Protein AF-A0A179VBQ2-F1 (afdb_monomer_lite)

pLDDT: mean 89.11, std 10.33, range [46.31, 98.06]

Radius of gyration: 17.51 Å; chains: 1; bounding box: 39×36×44 Å

Sequence (119 aa):
MRASVWWRHIPAVLVLGLLPAIWCDPDTVADVLLLVAALAGWTFTVTYLARSAWWVRAVGRGLVAACLALSLVLSQNAVSAWWGEDYPWRAHIRGLLYAGLAYALIRLTFALRRIQDRK

Secondary structure (DSSP, 8-state):
----GGGGTHHHHHHHHHSGGGTS-HHHHHHHHHHHHHHHHHHHHHHHHHHS-TTTSHHHHHHHHHHHHHHHHHHHHHHHHHH-S-STTHHHHHHHHHHHHHHHHHHHHHHHHHHHTT-

Organism: NCBI:txid83262

Foldseek 3Di:
DPDDCVVVCVVVVCCLQPVVVVPDPNLVSVLVVLVVVLVVLVVVLVCLVPPPPLVVAQLSVLVSQLSVLVSQLSVLVSCCSVVNDPDPCSVVSNVVSVVSNVVSVVSNVVSVVVVVVVD

InterPro domains:
  IPR056964 Putative phage holin 2 [PF23778] (31-118)

Structure (mmCIF, N/CA/C/O backbone):
data_AF-A0A179VBQ2-F1
#
_entry.id   AF-A0A179VBQ2-F1
#
loop_
_atom_site.group_PDB
_atom_site.id
_atom_site.type_symbol
_atom_site.label_atom_id
_atom_site.label_alt_id
_atom_site.label_comp_id
_atom_site.label_asym_id
_atom_site.label_entity_id
_atom_site.label_seq_id
_atom_site.pdbx_PDB_ins_code
_atom_site.Cartn_x
_atom_site.Cartn_y
_atom_site.Cartn_z
_atom_site.occupancy
_atom_site.B_iso_or_equiv
_atom_site.auth_seq_id
_atom_site.auth_comp_id
_atom_site.auth_asym_id
_atom_site.auth_atom_id
_atom_site.pdbx_PDB_model_num
ATOM 1 N N . MET A 1 1 ? 9.548 24.232 21.331 1.00 46.31 1 MET A N 1
ATOM 2 C CA . MET A 1 1 ? 8.803 23.886 20.098 1.00 46.31 1 MET A CA 1
ATOM 3 C C . MET A 1 1 ? 9.489 22.684 19.460 1.00 46.31 1 MET A C 1
ATOM 5 O O . MET A 1 1 ? 10.615 22.820 19.006 1.00 46.31 1 MET A O 1
ATOM 9 N N . ARG A 1 2 ? 8.901 21.479 19.527 1.00 54.75 2 ARG A N 1
ATOM 10 C CA . ARG A 1 2 ? 9.480 20.289 18.876 1.00 54.75 2 ARG A CA 1
ATOM 11 C C . ARG A 1 2 ? 9.311 20.458 17.368 1.00 54.75 2 ARG A C 1
ATOM 13 O O . ARG A 1 2 ? 8.178 20.453 16.897 1.00 54.75 2 ARG A O 1
ATOM 20 N N . ALA A 1 3 ? 10.411 20.640 16.639 1.00 51.84 3 ALA A N 1
ATOM 21 C CA . ALA A 1 3 ? 10.389 20.613 15.183 1.00 51.84 3 ALA A CA 1
ATOM 22 C C . ALA A 1 3 ? 9.672 19.331 14.733 1.00 51.84 3 ALA A C 1
ATOM 24 O O . ALA A 1 3 ? 10.016 18.229 15.169 1.00 51.84 3 ALA A O 1
ATOM 25 N N . SER A 1 4 ? 8.614 19.503 13.943 1.00 57.94 4 SER A N 1
ATOM 26 C CA . SER A 1 4 ? 7.781 18.417 13.439 1.00 57.94 4 SER A CA 1
ATOM 27 C C . SER A 1 4 ? 8.663 17.413 12.694 1.00 57.94 4 SER A C 1
ATOM 29 O O . SER A 1 4 ? 9.245 17.731 11.657 1.00 57.94 4 SER A O 1
ATOM 31 N N . VAL A 1 5 ? 8.779 16.200 13.243 1.00 61.81 5 VAL A N 1
ATOM 32 C CA . VAL A 1 5 ? 9.629 15.102 12.738 1.00 61.81 5 VAL A CA 1
ATOM 33 C C . VAL A 1 5 ? 9.314 14.754 11.274 1.00 61.81 5 VAL A C 1
ATOM 35 O O . VAL A 1 5 ? 10.170 14.224 10.573 1.00 61.81 5 VAL A O 1
ATOM 38 N N . TRP A 1 6 ? 8.131 15.137 10.782 1.00 58.59 6 TRP A N 1
ATOM 39 C CA . TRP A 1 6 ? 7.669 14.918 9.411 1.00 58.59 6 TRP A CA 1
ATOM 40 C C . TRP A 1 6 ? 8.614 15.473 8.338 1.00 58.59 6 TRP A C 1
ATOM 42 O O . TRP A 1 6 ? 8.822 14.816 7.322 1.00 58.59 6 TRP A O 1
ATOM 52 N N . TRP A 1 7 ? 9.260 16.619 8.573 1.00 68.56 7 TRP A N 1
ATOM 53 C CA . TRP A 1 7 ? 10.173 17.210 7.584 1.00 68.56 7 TRP A CA 1
ATOM 54 C C . TRP A 1 7 ? 11.486 16.432 7.422 1.00 68.56 7 TRP A C 1
ATOM 56 O O . TRP A 1 7 ? 12.138 16.550 6.389 1.00 68.56 7 TRP A O 1
ATOM 66 N N . ARG A 1 8 ? 11.873 15.596 8.400 1.00 74.12 8 ARG A N 1
ATOM 67 C CA . ARG A 1 8 ? 13.144 14.843 8.356 1.00 74.12 8 ARG A CA 1
ATOM 68 C C . ARG A 1 8 ? 13.130 13.702 7.338 1.00 74.12 8 ARG A C 1
ATOM 70 O O . ARG A 1 8 ? 14.196 13.279 6.907 1.00 74.12 8 ARG A O 1
ATOM 77 N N . HIS A 1 9 ? 11.954 13.211 6.948 1.00 78.56 9 HIS A N 1
ATOM 78 C CA . HIS A 1 9 ? 11.829 12.075 6.026 1.00 78.56 9 HIS A CA 1
ATOM 79 C C . HIS A 1 9 ? 11.701 12.496 4.558 1.00 78.56 9 HIS A C 1
ATOM 81 O O . HIS A 1 9 ? 12.041 11.717 3.674 1.00 78.56 9 HIS A O 1
ATOM 87 N N . ILE A 1 10 ? 11.281 13.736 4.295 1.00 80.00 10 ILE A N 1
ATOM 88 C CA . ILE A 1 10 ? 11.163 14.306 2.944 1.00 80.00 10 ILE A CA 1
ATOM 89 C C . ILE A 1 10 ? 12.474 14.203 2.146 1.00 80.00 10 ILE A C 1
ATOM 91 O O . ILE A 1 10 ? 12.430 13.667 1.039 1.00 80.00 10 ILE A O 1
ATOM 95 N N . PRO A 1 11 ? 13.645 14.631 2.667 1.00 83.88 11 PRO A N 1
ATOM 96 C CA . PRO A 1 11 ? 14.889 14.514 1.910 1.00 83.88 11 PRO A CA 1
ATOM 97 C C . PRO A 1 11 ? 15.262 13.056 1.632 1.00 83.88 11 PRO A C 1
ATOM 99 O O . PRO A 1 11 ? 15.751 12.765 0.551 1.00 83.88 11 PRO A O 1
ATOM 102 N N . ALA A 1 12 ? 14.979 12.127 2.550 1.00 83.44 12 ALA A N 1
ATOM 103 C CA . ALA A 1 12 ? 15.250 10.709 2.324 1.00 83.44 12 ALA A CA 1
ATOM 104 C C . ALA A 1 12 ? 14.395 10.133 1.182 1.00 83.44 12 ALA A C 1
ATOM 106 O O . ALA A 1 12 ? 14.919 9.392 0.357 1.00 83.44 12 ALA A O 1
ATOM 107 N N . VAL A 1 13 ? 13.112 10.508 1.096 1.00 83.88 13 VAL A N 1
ATOM 108 C CA . VAL A 1 13 ? 12.220 10.099 -0.005 1.00 83.88 13 VAL A CA 1
ATOM 109 C C . VAL A 1 13 ? 12.693 10.678 -1.339 1.00 83.88 13 VAL A C 1
ATOM 111 O O . VAL A 1 13 ? 12.760 9.952 -2.326 1.00 83.88 13 VAL A O 1
ATOM 114 N N . LEU A 1 14 ? 13.069 11.961 -1.364 1.00 84.75 14 LEU A N 1
ATOM 115 C CA . LEU A 1 14 ? 13.591 12.610 -2.571 1.00 84.75 14 LEU A CA 1
ATOM 116 C C . LEU A 1 14 ? 14.907 11.978 -3.033 1.00 84.75 14 LEU A C 1
ATOM 118 O O . LEU A 1 14 ? 15.071 11.721 -4.218 1.00 84.75 14 LEU A O 1
ATOM 122 N N . VAL A 1 15 ? 15.816 11.684 -2.103 1.00 84.75 15 VAL A N 1
ATOM 123 C CA . VAL A 1 15 ? 17.079 10.984 -2.376 1.00 84.75 15 VAL A CA 1
ATOM 124 C C . VAL A 1 15 ? 16.797 9.599 -2.953 1.00 84.75 15 VAL A C 1
ATOM 126 O O . VAL A 1 15 ? 17.313 9.282 -4.017 1.00 84.75 15 VAL A O 1
ATOM 129 N N . LEU A 1 16 ? 15.948 8.796 -2.308 1.00 84.88 16 LEU A N 1
ATOM 130 C CA . LEU A 1 16 ? 15.598 7.451 -2.781 1.00 84.88 16 LEU A CA 1
ATOM 131 C C . LEU A 1 16 ? 14.943 7.446 -4.168 1.00 84.88 16 LEU A C 1
ATOM 133 O O . LEU A 1 16 ? 15.176 6.514 -4.929 1.00 84.88 16 LEU A O 1
ATOM 137 N N . GLY A 1 17 ? 14.143 8.465 -4.494 1.00 82.25 17 GLY A N 1
ATOM 138 C CA . GLY A 1 17 ? 13.487 8.585 -5.797 1.00 82.25 17 GLY A CA 1
ATOM 139 C C . GLY A 1 17 ? 14.385 9.134 -6.907 1.00 82.25 17 GLY A C 1
ATOM 140 O O . GLY A 1 17 ? 14.381 8.612 -8.015 1.00 82.25 17 GLY A O 1
ATOM 141 N N . LEU A 1 18 ? 15.147 10.194 -6.624 1.00 85.50 18 LEU A N 1
ATOM 142 C CA . LEU A 1 18 ? 15.816 10.993 -7.656 1.00 85.50 18 LEU A CA 1
ATOM 143 C C . LEU A 1 18 ? 17.277 10.609 -7.885 1.00 85.50 18 LEU A C 1
ATOM 145 O O . LEU A 1 18 ? 17.742 10.719 -9.013 1.00 85.50 18 LEU A O 1
ATOM 149 N N . LEU A 1 19 ? 18.013 10.166 -6.856 1.00 87.12 19 LEU A N 1
ATOM 1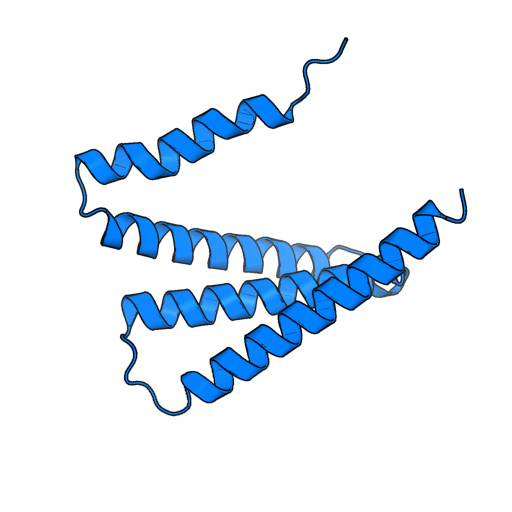50 C CA . LEU A 1 19 ? 19.420 9.789 -7.045 1.00 87.12 19 LEU A CA 1
ATOM 151 C C . LEU A 1 19 ? 19.561 8.606 -8.006 1.00 87.12 19 LEU A C 1
ATOM 153 O O . LEU A 1 19 ? 20.314 8.742 -8.965 1.00 87.12 19 LEU A O 1
ATOM 157 N N . PRO A 1 20 ? 18.844 7.479 -7.835 1.00 87.19 20 PRO A N 1
ATOM 158 C CA . PRO A 1 20 ? 18.990 6.347 -8.748 1.00 87.19 20 PRO A CA 1
ATOM 159 C C . PRO A 1 20 ? 18.681 6.704 -10.208 1.00 87.19 20 PRO A C 1
ATOM 161 O O . PRO A 1 20 ? 19.336 6.181 -11.105 1.00 87.19 20 PRO A O 1
ATOM 164 N N . ALA A 1 21 ? 17.763 7.647 -10.445 1.00 85.81 21 ALA A N 1
ATOM 165 C CA . ALA A 1 21 ? 17.373 8.107 -11.780 1.00 85.81 21 ALA A CA 1
ATOM 166 C C . ALA A 1 21 ? 18.471 8.896 -12.527 1.00 85.81 21 ALA A C 1
ATOM 168 O O . ALA A 1 21 ? 18.316 9.190 -13.707 1.00 85.81 21 ALA A O 1
ATOM 169 N N . ILE A 1 22 ? 19.588 9.240 -11.871 1.00 89.56 22 ILE A N 1
ATOM 170 C CA . ILE A 1 22 ? 20.761 9.835 -12.539 1.00 89.56 22 ILE A CA 1
ATOM 171 C C . ILE A 1 22 ? 21.535 8.764 -13.327 1.00 89.56 22 ILE A C 1
ATOM 173 O O . ILE A 1 22 ? 22.124 9.060 -14.365 1.00 89.56 22 ILE A O 1
ATOM 177 N N . TRP A 1 23 ? 21.537 7.517 -12.843 1.00 90.50 23 TRP A N 1
ATOM 178 C CA . TRP A 1 23 ? 22.305 6.412 -13.433 1.00 90.50 23 TRP A CA 1
ATOM 179 C C . TRP A 1 23 ? 21.435 5.331 -14.079 1.00 90.50 23 TRP A C 1
ATOM 181 O O . TRP A 1 23 ? 21.945 4.542 -14.870 1.00 90.50 23 TRP A O 1
ATOM 191 N N . CYS A 1 24 ? 20.152 5.262 -13.726 1.00 90.31 24 CYS A N 1
ATOM 192 C CA . CYS A 1 24 ? 19.196 4.275 -14.216 1.00 90.31 24 CYS A CA 1
ATOM 193 C C . CYS A 1 24 ? 18.041 4.956 -14.945 1.00 90.31 24 CYS A C 1
ATOM 195 O O . CYS A 1 24 ? 17.721 6.113 -14.674 1.00 90.31 24 CYS A O 1
ATOM 197 N N . ASP A 1 25 ? 17.386 4.200 -15.823 1.00 92.75 25 ASP A N 1
ATOM 198 C CA . ASP A 1 25 ? 16.161 4.648 -16.470 1.00 92.75 25 ASP A CA 1
ATOM 199 C C . ASP A 1 25 ? 15.080 4.986 -15.414 1.00 92.75 25 ASP A C 1
ATOM 201 O O . ASP A 1 25 ? 14.851 4.176 -14.502 1.00 92.75 25 ASP A O 1
ATOM 205 N N . PRO A 1 26 ? 14.437 6.167 -15.486 1.00 90.19 26 PRO A N 1
ATOM 206 C CA . PRO A 1 26 ? 13.451 6.595 -14.497 1.00 90.19 26 PRO A CA 1
ATOM 207 C C . PRO A 1 26 ? 12.273 5.631 -14.325 1.00 90.19 26 PRO A C 1
ATOM 209 O O . PRO A 1 26 ? 11.799 5.469 -13.197 1.00 90.19 26 PRO A O 1
ATOM 212 N N . ASP A 1 27 ? 11.831 4.965 -15.395 1.00 91.00 27 ASP A N 1
ATOM 213 C CA . ASP A 1 27 ? 10.711 4.023 -15.334 1.00 91.00 27 ASP A CA 1
ATOM 214 C C . ASP A 1 27 ? 11.129 2.769 -14.556 1.00 91.00 27 ASP A C 1
ATOM 216 O O . ASP A 1 27 ? 10.430 2.327 -13.643 1.00 91.00 27 ASP A O 1
ATOM 220 N N . THR A 1 28 ? 12.355 2.284 -14.786 1.00 92.31 28 THR A N 1
ATOM 221 C CA . THR A 1 28 ? 12.923 1.165 -14.009 1.00 92.31 28 THR A CA 1
ATOM 222 C C . THR A 1 28 ? 13.030 1.506 -12.521 1.00 92.31 28 THR A C 1
ATOM 224 O O . THR A 1 28 ? 12.725 0.680 -11.657 1.00 92.31 28 THR A O 1
ATOM 227 N N . VAL A 1 29 ? 13.453 2.731 -12.188 1.00 92.94 29 VAL A N 1
ATOM 228 C CA . VAL A 1 29 ? 13.526 3.185 -10.791 1.00 92.94 29 VAL A CA 1
ATOM 229 C C . VAL A 1 29 ? 12.134 3.203 -10.156 1.00 92.94 29 VAL A C 1
ATOM 231 O O . VAL A 1 29 ? 11.973 2.731 -9.026 1.00 92.94 29 VAL A O 1
ATOM 234 N N . ALA A 1 30 ? 11.124 3.706 -10.869 1.00 92.88 30 ALA A N 1
ATOM 235 C CA . ALA A 1 30 ? 9.746 3.730 -10.392 1.00 92.88 30 ALA A CA 1
ATOM 236 C C . ALA A 1 30 ? 9.198 2.314 -10.143 1.00 92.88 30 ALA A C 1
ATOM 238 O O . ALA A 1 30 ? 8.613 2.067 -9.084 1.00 92.88 30 ALA A O 1
ATOM 239 N N . ASP A 1 31 ? 9.457 1.369 -11.046 1.00 94.81 31 ASP A N 1
ATOM 240 C CA . ASP A 1 31 ? 9.007 -0.023 -10.938 1.00 94.81 31 ASP A CA 1
ATOM 241 C C . ASP A 1 31 ? 9.663 -0.771 -9.769 1.00 94.81 31 ASP A C 1
ATOM 243 O O . ASP A 1 31 ? 9.009 -1.541 -9.051 1.00 94.81 31 ASP A O 1
ATOM 247 N N . VAL A 1 32 ? 10.948 -0.505 -9.512 1.00 94.69 32 VAL A N 1
ATOM 248 C CA . VAL A 1 32 ? 11.658 -1.019 -8.332 1.00 94.69 32 VAL A CA 1
ATOM 249 C C . VAL A 1 32 ? 11.081 -0.419 -7.051 1.00 94.69 32 VAL A C 1
ATOM 251 O O . VAL A 1 32 ? 10.811 -1.149 -6.095 1.00 94.69 32 VAL A O 1
ATOM 254 N N . LEU A 1 33 ? 10.851 0.895 -7.007 1.00 94.75 33 LEU A N 1
ATOM 255 C CA . LEU A 1 33 ? 10.263 1.551 -5.835 1.00 94.75 33 LEU A CA 1
ATOM 256 C C . LEU A 1 33 ? 8.833 1.073 -5.567 1.00 94.75 33 LEU A C 1
ATOM 258 O O . LEU A 1 33 ? 8.454 0.909 -4.405 1.00 94.75 33 LEU A O 1
ATOM 262 N N . LEU A 1 34 ? 8.058 0.786 -6.612 1.00 95.94 34 LEU A N 1
ATOM 263 C CA . LEU A 1 34 ? 6.734 0.183 -6.503 1.00 95.94 34 LEU A CA 1
ATOM 264 C C . LEU A 1 34 ? 6.806 -1.219 -5.879 1.00 95.94 34 LEU A C 1
ATOM 266 O O . LEU A 1 34 ? 6.023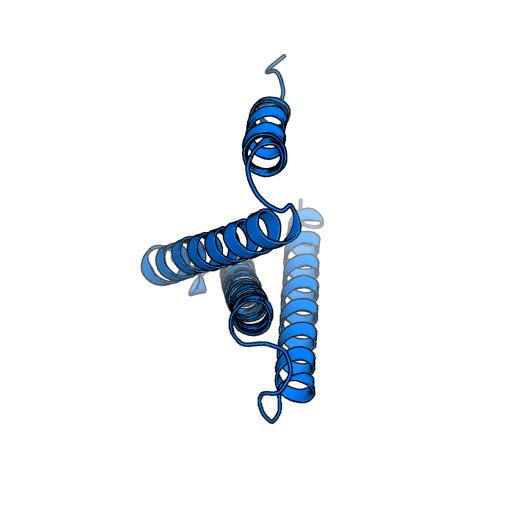 -1.530 -4.976 1.00 95.94 34 LEU A O 1
ATOM 270 N N . LEU A 1 35 ? 7.772 -2.043 -6.293 1.00 96.25 35 LEU A N 1
ATOM 271 C CA . LEU A 1 35 ? 8.012 -3.355 -5.691 1.00 96.25 35 LEU A CA 1
ATOM 272 C C . LEU A 1 35 ? 8.415 -3.234 -4.212 1.00 96.25 35 LEU A C 1
ATOM 274 O O . LEU A 1 35 ? 7.863 -3.932 -3.359 1.00 96.25 35 LEU A O 1
ATOM 278 N N . VAL A 1 36 ? 9.322 -2.310 -3.884 1.00 95.56 36 VAL A N 1
ATOM 279 C CA . VAL A 1 36 ? 9.726 -2.022 -2.497 1.00 95.56 36 VAL A CA 1
ATOM 280 C C . VAL A 1 36 ? 8.528 -1.566 -1.660 1.00 95.56 36 VAL A C 1
ATOM 282 O O . VAL A 1 36 ? 8.350 -2.040 -0.536 1.00 95.56 36 VAL A O 1
ATOM 285 N N . ALA A 1 37 ? 7.668 -0.699 -2.199 1.00 96.12 37 ALA A N 1
ATOM 286 C CA . ALA A 1 37 ? 6.451 -0.257 -1.526 1.00 96.12 37 ALA A CA 1
ATOM 287 C C . ALA A 1 37 ? 5.481 -1.422 -1.275 1.00 96.12 37 ALA A C 1
ATOM 289 O O . ALA A 1 37 ? 4.922 -1.524 -0.180 1.00 96.12 37 ALA A O 1
ATOM 290 N N . ALA A 1 38 ? 5.318 -2.333 -2.241 1.00 97.62 38 ALA A N 1
ATOM 291 C CA . ALA A 1 38 ? 4.505 -3.535 -2.072 1.00 97.62 38 ALA A CA 1
ATOM 292 C C . ALA A 1 38 ? 5.048 -4.433 -0.944 1.00 97.62 38 ALA A C 1
ATOM 294 O O . ALA A 1 38 ? 4.288 -4.861 -0.073 1.00 97.62 38 ALA A O 1
ATOM 295 N N . LEU A 1 39 ? 6.365 -4.668 -0.907 1.00 97.69 39 LEU A N 1
ATOM 296 C CA . LEU A 1 39 ? 7.022 -5.460 0.141 1.00 97.69 39 LEU A CA 1
ATOM 297 C C . LEU A 1 39 ? 6.903 -4.809 1.524 1.00 97.69 39 LEU A C 1
ATOM 299 O O . LEU A 1 39 ? 6.601 -5.488 2.510 1.00 97.69 39 LEU A O 1
ATOM 303 N N . ALA A 1 40 ? 7.095 -3.492 1.612 1.00 96.62 40 ALA A N 1
ATOM 304 C CA . ALA A 1 40 ? 6.910 -2.743 2.850 1.00 96.62 40 ALA A CA 1
ATOM 305 C C . ALA A 1 40 ? 5.450 -2.806 3.334 1.00 96.62 40 ALA A C 1
ATOM 307 O O . ALA A 1 40 ? 5.202 -3.038 4.520 1.00 96.62 40 ALA A O 1
ATOM 308 N N . GLY A 1 41 ? 4.486 -2.678 2.414 1.00 97.19 41 GLY A N 1
ATOM 309 C CA . GLY A 1 41 ? 3.056 -2.834 2.687 1.00 97.19 41 GLY A CA 1
ATOM 310 C C . GLY A 1 41 ? 2.717 -4.210 3.261 1.00 97.19 41 GLY A C 1
ATOM 311 O O . GLY A 1 41 ? 2.070 -4.301 4.308 1.00 97.19 41 GLY A O 1
ATOM 312 N N . TRP A 1 42 ? 3.226 -5.281 2.648 1.00 98.06 42 TRP A N 1
ATOM 313 C CA . TRP A 1 42 ? 3.052 -6.643 3.156 1.00 98.06 42 TRP A CA 1
ATOM 314 C C . TRP A 1 42 ? 3.718 -6.853 4.512 1.00 98.06 42 TRP A C 1
ATOM 316 O O . TRP A 1 42 ? 3.095 -7.413 5.413 1.00 98.06 42 TRP A O 1
ATOM 326 N N . THR A 1 43 ? 4.941 -6.353 4.693 1.00 97.69 43 THR A N 1
ATOM 327 C CA . THR A 1 43 ? 5.667 -6.445 5.967 1.00 97.69 43 THR A CA 1
ATOM 328 C C . THR A 1 43 ? 4.862 -5.803 7.092 1.00 97.69 43 THR A C 1
ATOM 330 O O . THR A 1 43 ? 4.671 -6.414 8.148 1.00 97.69 43 THR A O 1
ATOM 333 N N . PHE A 1 44 ? 4.326 -4.601 6.861 1.00 95.69 44 PHE A N 1
ATOM 334 C CA . PHE A 1 44 ? 3.451 -3.935 7.819 1.00 95.69 44 PHE A CA 1
ATOM 335 C C . PHE A 1 44 ? 2.172 -4.739 8.064 1.00 95.69 44 PHE A C 1
ATOM 337 O O . PHE A 1 44 ? 1.829 -5.000 9.215 1.00 95.69 44 PHE A O 1
ATOM 344 N N . THR A 1 45 ? 1.485 -5.157 6.999 1.00 96.31 45 THR A N 1
ATOM 345 C CA . THR A 1 45 ? 0.204 -5.872 7.083 1.00 96.31 45 THR A CA 1
ATOM 346 C C . THR A 1 45 ? 0.339 -7.165 7.881 1.00 96.31 45 THR A C 1
ATOM 348 O O . THR A 1 45 ? -0.426 -7.380 8.818 1.00 96.31 45 THR A O 1
ATOM 351 N N . VAL A 1 46 ? 1.344 -7.991 7.577 1.00 96.81 46 VAL A N 1
ATOM 352 C CA . VAL A 1 46 ? 1.610 -9.255 8.280 1.00 96.81 46 VAL A CA 1
ATOM 353 C C . VAL A 1 46 ? 1.997 -8.996 9.733 1.00 96.81 46 VAL A C 1
ATOM 355 O O . VAL A 1 46 ? 1.436 -9.614 10.637 1.00 96.81 46 VAL A O 1
ATOM 358 N N . THR A 1 47 ? 2.903 -8.046 9.982 1.00 95.75 47 THR A N 1
ATOM 359 C CA . THR A 1 47 ? 3.328 -7.709 11.349 1.00 95.75 47 THR A CA 1
ATOM 360 C C . THR A 1 47 ? 2.150 -7.214 12.187 1.00 95.75 47 THR A C 1
ATOM 362 O O . THR A 1 47 ? 1.995 -7.625 13.336 1.00 95.75 47 THR A O 1
ATOM 365 N N . TYR A 1 48 ? 1.297 -6.358 11.622 1.00 92.62 48 TYR A N 1
ATOM 366 C CA . TYR A 1 48 ? 0.126 -5.828 12.312 1.00 92.62 48 TYR A CA 1
ATOM 367 C C . TYR A 1 48 ? -0.924 -6.914 12.561 1.00 92.62 48 TYR A C 1
ATOM 369 O O . TYR A 1 48 ? -1.437 -7.019 13.674 1.00 92.62 48 TYR A O 1
ATOM 377 N N . LEU A 1 49 ? -1.202 -7.758 11.566 1.00 93.00 49 LEU A N 1
ATOM 378 C CA . LEU A 1 49 ? -2.161 -8.853 11.688 1.00 93.00 49 LEU A CA 1
ATOM 379 C C . LEU A 1 49 ? -1.731 -9.878 12.749 1.00 93.00 49 LEU A C 1
ATOM 381 O O . LEU A 1 49 ? -2.572 -10.351 13.511 1.00 93.00 49 LEU A O 1
ATOM 385 N N . ALA A 1 50 ? -0.434 -10.193 12.815 1.00 92.94 50 ALA A N 1
ATOM 386 C CA . ALA A 1 50 ? 0.109 -11.193 13.730 1.00 92.94 50 ALA A CA 1
ATOM 387 C C . ALA A 1 50 ? 0.332 -10.665 15.156 1.00 92.94 50 ALA A C 1
ATOM 389 O O . ALA A 1 50 ? 0.170 -11.412 16.118 1.00 92.94 50 ALA A O 1
ATOM 390 N N . ARG A 1 51 ? 0.742 -9.398 15.312 1.00 90.88 51 ARG A N 1
ATOM 391 C CA . ARG A 1 51 ? 1.192 -8.858 16.612 1.00 90.88 51 ARG A CA 1
ATOM 392 C C . ARG A 1 51 ? 0.213 -7.883 17.257 1.00 90.88 51 ARG A C 1
ATOM 394 O O . ARG A 1 51 ? 0.363 -7.585 18.439 1.00 90.88 51 ARG A O 1
ATOM 401 N N . SER A 1 52 ? -0.760 -7.350 16.517 1.00 84.94 52 SER A N 1
ATOM 402 C CA . SER A 1 52 ? -1.737 -6.404 17.060 1.00 84.94 52 SER A CA 1
ATOM 403 C C . SER A 1 52 ? -3.028 -7.108 17.460 1.00 84.94 52 SER A C 1
ATOM 405 O O . SER A 1 52 ? -3.524 -7.965 16.738 1.00 84.94 52 SER A O 1
ATOM 407 N N . ALA A 1 53 ? -3.646 -6.678 18.562 1.00 88.25 53 ALA A N 1
ATOM 408 C CA . ALA A 1 53 ? -5.004 -7.077 18.936 1.00 88.25 53 ALA A CA 1
ATOM 409 C C . ALA A 1 53 ? -6.051 -6.327 18.083 1.00 88.25 53 ALA A C 1
ATOM 411 O O . ALA A 1 53 ? -6.951 -5.650 18.591 1.00 88.25 53 ALA A O 1
ATOM 412 N N . TRP A 1 54 ? -5.903 -6.393 16.759 1.00 87.12 54 TRP A N 1
ATOM 413 C CA . TRP A 1 54 ? -6.674 -5.619 15.784 1.00 87.12 54 TRP A CA 1
ATOM 414 C C . TRP A 1 54 ? -8.173 -5.938 15.839 1.00 87.12 54 TRP A C 1
ATOM 416 O O . TRP A 1 54 ? -8.999 -5.078 15.528 1.00 87.12 54 TRP A O 1
ATOM 426 N N . TRP A 1 55 ? -8.539 -7.140 16.292 1.00 85.69 55 TRP A N 1
ATOM 427 C CA . TRP A 1 55 ? -9.929 -7.565 16.458 1.00 85.69 55 TRP A CA 1
ATOM 428 C C . TRP A 1 55 ? -10.652 -6.830 17.592 1.00 85.69 55 TRP A C 1
ATOM 430 O O . TRP A 1 55 ? -11.874 -6.687 17.527 1.00 85.69 55 TRP A O 1
ATOM 440 N N . VAL A 1 56 ? -9.926 -6.309 18.588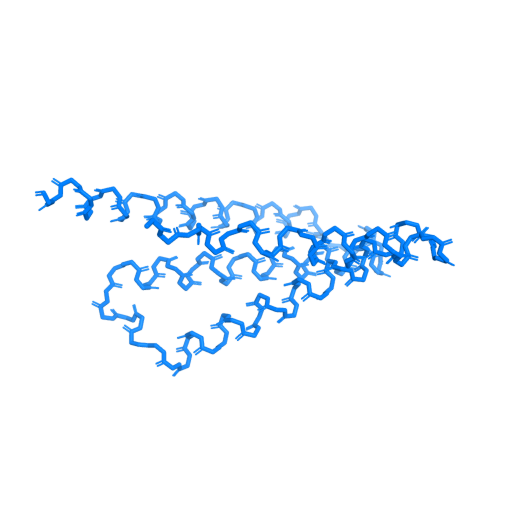 1.00 87.56 56 VAL A N 1
ATOM 441 C CA . VAL A 1 56 ? -10.504 -5.688 19.793 1.00 87.56 56 VAL A CA 1
ATOM 442 C C . VAL A 1 56 ? -11.170 -4.347 19.479 1.00 87.56 56 VAL A C 1
ATOM 444 O O . VAL A 1 56 ? -12.224 -4.029 20.025 1.00 87.56 56 VAL A O 1
ATOM 447 N N . ARG A 1 57 ? -10.591 -3.546 18.575 1.00 84.19 57 ARG A N 1
ATOM 448 C CA . ARG A 1 57 ? -11.093 -2.201 18.244 1.00 84.19 57 ARG A CA 1
ATOM 449 C C . ARG A 1 57 ? -11.587 -2.138 16.804 1.00 84.19 57 ARG A C 1
ATOM 451 O O . ARG A 1 57 ? -10.916 -2.600 15.889 1.00 84.19 57 ARG A O 1
ATOM 458 N N . ALA A 1 58 ? -12.722 -1.471 16.581 1.00 80.88 58 ALA A N 1
ATOM 459 C CA . ALA A 1 58 ? -13.285 -1.285 15.238 1.00 80.88 58 ALA A CA 1
ATOM 460 C C . ALA A 1 58 ? -12.304 -0.602 14.264 1.00 80.88 58 ALA A C 1
ATOM 462 O O . ALA A 1 58 ? -12.239 -0.984 13.098 1.00 80.88 58 ALA A O 1
ATOM 463 N N . VAL A 1 59 ? -11.502 0.351 14.754 1.00 87.62 59 VAL A N 1
ATOM 464 C CA . VAL A 1 59 ? -10.435 0.996 13.968 1.00 87.62 59 VAL A CA 1
ATOM 465 C C . VAL A 1 59 ? -9.331 0.016 13.593 1.00 87.62 59 VAL A C 1
ATOM 467 O O . VAL A 1 59 ? -8.856 0.071 12.468 1.00 87.62 59 VAL A O 1
ATOM 470 N N . GLY A 1 60 ? -8.953 -0.900 14.492 1.00 86.69 60 GLY A N 1
ATOM 471 C CA . GLY A 1 60 ? -7.928 -1.910 14.210 1.00 86.69 60 GLY A CA 1
ATOM 472 C C . GLY A 1 60 ? -8.344 -2.821 13.058 1.00 86.69 60 GLY A C 1
ATOM 473 O O . GLY A 1 60 ? -7.580 -3.012 12.118 1.00 86.69 60 GLY A O 1
ATOM 474 N N . ARG A 1 61 ? -9.603 -3.280 13.059 1.00 88.62 61 ARG A N 1
ATOM 475 C CA . ARG A 1 61 ? -10.178 -4.048 11.940 1.00 88.62 61 ARG A CA 1
ATOM 476 C C . ARG A 1 61 ? -10.200 -3.250 10.634 1.00 88.62 61 ARG A C 1
ATOM 478 O O . ARG A 1 61 ? -9.869 -3.790 9.583 1.00 88.62 61 ARG A O 1
ATOM 485 N N . GLY A 1 62 ? -10.577 -1.971 10.700 1.00 92.00 62 GLY A N 1
ATOM 486 C CA . GLY A 1 62 ? -10.564 -1.081 9.535 1.00 92.00 62 GLY A CA 1
ATOM 487 C C . GLY A 1 62 ? -9.158 -0.872 8.968 1.00 92.00 62 GLY A C 1
ATOM 488 O O . GLY A 1 62 ? -8.981 -0.896 7.754 1.00 92.00 62 GLY A O 1
ATOM 489 N N . LEU A 1 63 ? -8.158 -0.731 9.840 1.00 93.38 63 LEU A N 1
ATOM 490 C CA . LEU A 1 63 ? -6.765 -0.551 9.447 1.00 93.38 63 LEU A CA 1
ATOM 491 C C . LEU A 1 63 ? -6.198 -1.808 8.777 1.00 93.38 63 LEU A C 1
ATOM 493 O O . LEU A 1 63 ? -5.579 -1.687 7.728 1.00 93.38 63 LEU A O 1
ATOM 497 N N . VAL A 1 64 ? -6.470 -3.005 9.317 1.00 93.69 64 VAL A N 1
ATOM 498 C CA . VAL A 1 64 ? -6.097 -4.280 8.668 1.00 93.69 64 VAL A CA 1
ATOM 499 C C . VAL A 1 64 ? -6.664 -4.352 7.257 1.00 93.69 64 VAL A C 1
ATOM 501 O O . VAL A 1 64 ? -5.923 -4.628 6.320 1.00 93.69 64 VAL A O 1
ATOM 504 N N . ALA A 1 65 ? -7.963 -4.081 7.098 1.00 94.06 65 ALA A N 1
ATOM 505 C CA . ALA A 1 65 ? -8.617 -4.138 5.795 1.00 94.06 65 ALA A CA 1
ATOM 506 C C . ALA A 1 65 ? -7.987 -3.150 4.799 1.00 94.06 65 ALA A C 1
ATOM 508 O O . ALA A 1 65 ? -7.721 -3.522 3.659 1.00 94.06 65 ALA A O 1
ATOM 509 N N . ALA A 1 66 ? -7.702 -1.919 5.235 1.00 95.75 66 ALA A N 1
ATOM 510 C CA . ALA A 1 66 ? -7.075 -0.904 4.395 1.00 95.75 66 ALA A CA 1
ATOM 511 C C . ALA A 1 66 ? -5.638 -1.282 4.000 1.00 95.75 66 ALA A C 1
ATOM 513 O O . ALA A 1 66 ? -5.285 -1.185 2.829 1.00 95.75 66 ALA A O 1
ATOM 514 N N . CYS A 1 67 ? -4.820 -1.754 4.945 1.00 96.31 67 CYS A N 1
ATOM 515 C CA . CYS A 1 67 ? -3.436 -2.149 4.678 1.00 96.31 67 CYS A CA 1
ATOM 516 C C . CYS A 1 67 ? -3.342 -3.406 3.809 1.00 96.31 67 CYS A C 1
ATOM 518 O O . CYS A 1 67 ? -2.508 -3.458 2.905 1.00 96.31 67 CYS A O 1
ATOM 520 N N . LEU A 1 68 ? -4.229 -4.382 4.019 1.00 96.56 68 LEU A N 1
ATOM 521 C CA . LEU A 1 68 ? -4.322 -5.567 3.171 1.00 96.56 68 LEU A CA 1
ATOM 522 C C . LEU A 1 68 ? -4.726 -5.192 1.742 1.00 96.56 68 LEU A C 1
ATOM 524 O O . LEU A 1 68 ? -4.049 -5.586 0.795 1.00 96.56 68 LEU A O 1
ATOM 528 N N . ALA A 1 69 ? -5.785 -4.392 1.581 1.00 97.38 69 ALA A N 1
ATOM 529 C CA . ALA A 1 69 ? -6.228 -3.935 0.267 1.00 97.38 69 ALA A CA 1
ATOM 530 C C . ALA A 1 69 ? -5.139 -3.118 -0.445 1.00 97.38 69 ALA A C 1
ATOM 532 O O . ALA A 1 69 ? -4.887 -3.332 -1.628 1.00 97.38 69 ALA A O 1
ATOM 533 N N . LEU A 1 70 ? -4.446 -2.236 0.282 1.00 97.88 70 LEU A N 1
ATOM 534 C CA . LEU A 1 70 ? -3.337 -1.453 -0.256 1.00 97.88 70 LEU A CA 1
ATOM 535 C C . LEU A 1 70 ? -2.180 -2.352 -0.705 1.00 97.88 70 LEU A C 1
ATOM 537 O O . LEU A 1 70 ? -1.669 -2.173 -1.805 1.00 97.88 70 LEU A O 1
ATOM 541 N N . SER A 1 71 ? -1.798 -3.343 0.104 1.00 98.06 71 SER A N 1
ATOM 542 C CA . SER A 1 71 ? -0.716 -4.279 -0.236 1.00 98.06 71 SER A CA 1
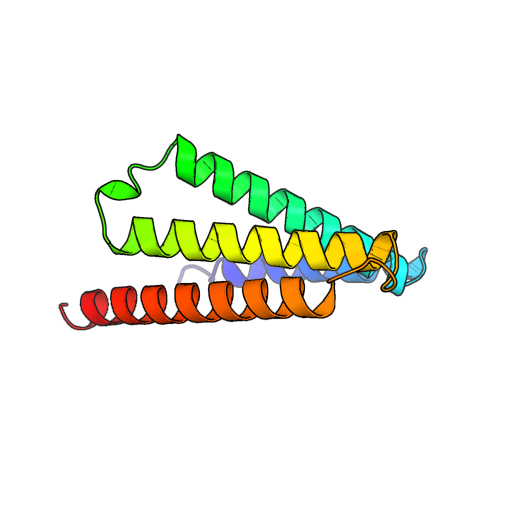ATOM 543 C C . SER A 1 71 ? -1.046 -5.082 -1.495 1.00 98.06 71 SER A C 1
ATOM 545 O O . SER A 1 71 ? -0.197 -5.221 -2.369 1.00 98.06 71 SER A O 1
ATOM 547 N N . LEU A 1 72 ? -2.294 -5.538 -1.639 1.00 97.44 72 LEU A N 1
ATOM 548 C CA . LEU A 1 72 ? -2.757 -6.237 -2.841 1.00 97.44 72 LEU A CA 1
ATOM 549 C C . LEU A 1 72 ? -2.758 -5.335 -4.081 1.00 97.44 72 LEU A C 1
ATOM 551 O O . LEU A 1 72 ? -2.320 -5.765 -5.146 1.00 97.44 72 LEU A O 1
ATOM 555 N N . VAL A 1 73 ? -3.214 -4.085 -3.948 1.00 97.69 73 VAL A N 1
ATOM 556 C CA . VAL A 1 73 ? -3.169 -3.086 -5.027 1.00 97.69 73 VAL A CA 1
ATOM 557 C C . VAL A 1 73 ? -1.731 -2.826 -5.474 1.00 97.69 73 VAL A C 1
ATOM 559 O O . VAL A 1 73 ? -1.454 -2.826 -6.672 1.00 97.69 73 VAL A O 1
ATOM 562 N N . LEU A 1 74 ? -0.806 -2.632 -4.531 1.00 97.69 74 LEU A N 1
ATOM 563 C CA . LEU A 1 74 ? 0.607 -2.421 -4.842 1.00 97.69 74 LEU A CA 1
ATOM 564 C C . LEU A 1 74 ? 1.217 -3.654 -5.515 1.00 97.69 74 LEU A C 1
ATOM 566 O O . LEU A 1 74 ? 1.907 -3.509 -6.517 1.00 97.69 74 LEU A O 1
ATOM 570 N N . SER A 1 75 ? 0.907 -4.862 -5.036 1.00 96.12 75 SER A N 1
ATOM 571 C CA . SER A 1 75 ? 1.357 -6.103 -5.670 1.00 96.12 75 SER A CA 1
ATOM 572 C C . SER A 1 75 ? 0.821 -6.265 -7.092 1.00 96.12 75 SER A C 1
ATOM 574 O O . SER A 1 75 ? 1.588 -6.614 -7.980 1.00 96.12 75 SER A O 1
ATOM 576 N N . GLN A 1 76 ? -0.461 -5.990 -7.342 1.00 95.12 76 GLN A N 1
ATOM 577 C CA . GLN A 1 76 ? -1.040 -6.106 -8.685 1.00 95.12 76 GLN A CA 1
ATOM 578 C C . GLN A 1 76 ? -0.428 -5.094 -9.666 1.00 95.12 76 GLN A C 1
ATOM 580 O O . GLN A 1 76 ? -0.186 -5.432 -10.829 1.00 95.12 76 GLN A O 1
ATOM 585 N N . ASN A 1 77 ? -0.143 -3.873 -9.205 1.00 94.88 77 ASN A N 1
ATOM 586 C CA . ASN A 1 77 ? 0.549 -2.876 -10.018 1.00 94.88 77 ASN A CA 1
ATOM 587 C C . ASN A 1 77 ? 2.013 -3.264 -10.256 1.00 94.88 77 ASN A C 1
ATOM 589 O O . ASN A 1 77 ? 2.451 -3.216 -11.399 1.00 94.88 77 ASN A O 1
ATOM 593 N N . ALA A 1 78 ? 2.732 -3.740 -9.233 1.00 94.81 78 ALA A N 1
ATOM 594 C CA . ALA A 1 78 ? 4.101 -4.230 -9.388 1.00 94.81 78 ALA A CA 1
ATOM 595 C C . ALA A 1 78 ? 4.164 -5.392 -10.391 1.00 94.81 78 ALA A C 1
ATOM 597 O O . ALA A 1 78 ? 4.959 -5.364 -11.319 1.00 94.81 78 ALA A O 1
ATOM 598 N N . VAL A 1 79 ? 3.272 -6.382 -10.283 1.00 92.94 79 VAL A N 1
ATOM 599 C CA . VAL A 1 79 ? 3.194 -7.477 -11.266 1.00 92.94 79 VAL A CA 1
ATOM 600 C C . VAL A 1 79 ? 2.940 -6.936 -12.673 1.00 92.94 79 VAL A C 1
ATOM 602 O O . VAL A 1 79 ? 3.564 -7.405 -13.613 1.00 92.94 79 VAL A O 1
ATOM 605 N N . SER A 1 80 ? 2.076 -5.930 -12.830 1.00 92.75 80 SER A N 1
ATOM 606 C CA . SER A 1 80 ? 1.811 -5.341 -14.152 1.00 92.75 80 SER A CA 1
ATOM 607 C C . SER A 1 80 ? 3.015 -4.593 -14.732 1.00 92.75 80 SER A C 1
ATOM 609 O O . SER A 1 80 ? 3.188 -4.604 -15.943 1.00 92.75 80 SER A O 1
ATOM 611 N N . ALA A 1 81 ? 3.836 -3.965 -13.888 1.00 93.19 81 ALA A N 1
ATOM 612 C CA . ALA A 1 81 ? 5.055 -3.287 -14.317 1.00 93.19 81 ALA A CA 1
ATOM 613 C C . ALA A 1 81 ? 6.100 -4.279 -14.858 1.00 93.19 81 ALA A C 1
ATOM 615 O O . ALA A 1 81 ? 6.651 -4.087 -15.934 1.00 93.19 81 ALA A O 1
ATOM 616 N N . TRP A 1 82 ? 6.312 -5.395 -14.152 1.00 91.00 82 TRP A N 1
ATOM 617 C CA . TRP A 1 82 ? 7.363 -6.362 -14.497 1.00 91.00 82 TRP A CA 1
ATOM 618 C C . TRP A 1 82 ? 6.938 -7.423 -15.520 1.00 91.00 82 TRP A C 1
ATOM 620 O O . TRP A 1 82 ? 7.765 -7.903 -16.290 1.00 91.00 82 TRP A O 1
ATOM 630 N N . TRP A 1 83 ? 5.664 -7.822 -15.516 1.00 88.56 83 TRP A N 1
ATOM 631 C CA . TRP A 1 83 ? 5.132 -8.896 -16.368 1.00 88.56 83 TRP A CA 1
ATOM 632 C C . TRP A 1 83 ? 4.282 -8.391 -17.539 1.00 88.56 83 TRP A C 1
ATOM 634 O O . TRP A 1 83 ? 3.746 -9.198 -18.300 1.00 88.56 83 TRP A O 1
ATOM 644 N N . GLY A 1 84 ? 4.158 -7.072 -17.686 1.00 85.38 84 GLY A N 1
ATOM 645 C CA . GLY A 1 84 ? 3.326 -6.438 -18.698 1.00 85.38 84 GLY A CA 1
ATOM 646 C C . GLY A 1 84 ? 1.833 -6.459 -18.365 1.00 85.38 84 GLY A C 1
ATOM 647 O O . GLY A 1 84 ? 1.380 -6.908 -17.305 1.00 85.38 84 GLY A O 1
ATOM 648 N N . GLU A 1 85 ? 1.038 -5.935 -19.294 1.00 83.94 85 GLU A N 1
ATOM 649 C CA . GLU A 1 85 ? -0.398 -5.724 -19.089 1.00 83.94 85 GLU A CA 1
ATOM 650 C C . GLU A 1 85 ? -1.289 -6.858 -19.621 1.00 83.94 85 GLU A C 1
ATOM 652 O O . GLU A 1 85 ? -2.487 -6.870 -19.331 1.00 83.94 85 GLU A O 1
ATOM 657 N N . ASP A 1 86 ? -0.717 -7.823 -20.343 1.00 83.25 86 ASP A N 1
ATOM 658 C CA . ASP A 1 86 ? -1.453 -8.773 -21.192 1.00 83.25 86 ASP A CA 1
ATOM 659 C C . ASP A 1 86 ? -1.955 -10.037 -20.478 1.00 83.25 86 ASP A C 1
ATOM 661 O O . ASP A 1 86 ? -2.427 -10.982 -21.114 1.00 83.25 86 ASP A O 1
ATOM 665 N N . TYR A 1 87 ? -1.891 -10.092 -19.146 1.00 80.88 87 TYR A N 1
ATOM 666 C CA . TYR A 1 87 ? -2.404 -11.254 -18.425 1.00 80.88 87 TYR A CA 1
ATOM 667 C C . TYR A 1 87 ? -3.940 -11.219 -18.299 1.00 80.88 87 TYR A C 1
ATOM 669 O O . TYR A 1 87 ? -4.547 -10.162 -18.068 1.00 80.88 87 TYR A O 1
ATOM 677 N N . PRO A 1 88 ? -4.607 -12.383 -18.429 1.00 84.56 88 PRO A N 1
ATOM 678 C CA . PRO A 1 88 ? -6.061 -12.461 -18.443 1.00 84.56 88 PRO A CA 1
ATOM 679 C C . PRO A 1 88 ? -6.666 -11.927 -17.140 1.00 84.56 88 PRO A C 1
ATOM 681 O O . PRO A 1 88 ? -6.090 -12.051 -16.060 1.00 84.56 88 PRO A O 1
ATOM 684 N N . TRP A 1 89 ? -7.858 -11.333 -17.243 1.00 87.00 89 TRP A N 1
ATOM 685 C CA . TRP A 1 89 ? -8.628 -10.769 -16.122 1.00 87.00 89 TRP A CA 1
ATOM 686 C C . TRP A 1 89 ? -8.013 -9.568 -15.390 1.00 87.00 89 TRP A C 1
ATOM 688 O O . TRP A 1 89 ? -8.657 -9.050 -14.475 1.00 87.00 89 TRP A O 1
ATOM 698 N N . ARG A 1 90 ? -6.853 -9.046 -15.816 1.00 88.12 90 ARG A N 1
ATOM 699 C CA . ARG A 1 90 ? -6.186 -7.887 -15.195 1.00 88.12 90 ARG A CA 1
ATOM 700 C C . ARG A 1 90 ? -7.138 -6.741 -14.850 1.00 88.12 90 ARG A C 1
ATOM 702 O O . ARG A 1 90 ? -7.161 -6.280 -13.711 1.00 88.12 90 ARG A O 1
ATOM 709 N N . ALA A 1 91 ? -7.938 -6.293 -15.818 1.00 90.00 91 ALA A N 1
ATOM 710 C CA . ALA A 1 91 ? -8.848 -5.162 -15.636 1.00 90.00 91 ALA A CA 1
ATOM 711 C C . ALA A 1 91 ? -9.904 -5.420 -14.545 1.00 90.00 91 ALA A C 1
ATOM 713 O O . ALA A 1 91 ? -10.187 -4.535 -13.737 1.00 90.00 91 ALA A O 1
ATOM 714 N N . HIS A 1 92 ? -10.435 -6.643 -14.482 1.00 92.88 92 HIS A N 1
ATOM 715 C CA . HIS A 1 92 ? -11.432 -7.046 -13.491 1.00 92.88 92 HIS A CA 1
ATOM 716 C C . HIS A 1 92 ? -10.817 -7.140 -12.091 1.00 92.88 92 HIS A C 1
ATOM 718 O O . HIS A 1 92 ? -11.375 -6.597 -11.138 1.00 92.88 92 HIS A O 1
ATOM 724 N N . ILE A 1 93 ? -9.640 -7.767 -11.975 1.00 93.25 93 ILE A N 1
ATOM 725 C CA . ILE A 1 93 ? -8.902 -7.880 -10.710 1.00 93.25 93 ILE A CA 1
ATOM 726 C C . ILE A 1 93 ? -8.575 -6.485 -10.178 1.00 93.25 93 ILE A C 1
ATOM 728 O O . ILE A 1 93 ? -8.886 -6.171 -9.032 1.00 93.25 93 ILE A O 1
ATOM 732 N N . ARG A 1 94 ? -8.014 -5.616 -11.023 1.00 93.44 94 ARG A N 1
ATOM 733 C CA . ARG A 1 94 ? -7.685 -4.234 -10.660 1.00 93.44 94 ARG A CA 1
ATOM 734 C C . ARG A 1 94 ? -8.919 -3.465 -10.191 1.00 93.44 94 ARG A C 1
ATOM 736 O O . ARG A 1 94 ? -8.870 -2.821 -9.148 1.00 93.44 94 ARG A O 1
ATOM 743 N N . GLY A 1 95 ? -10.032 -3.576 -10.918 1.00 95.12 95 GLY A N 1
ATOM 744 C CA . GLY A 1 95 ? -11.300 -2.952 -10.536 1.00 95.12 95 GLY A CA 1
ATOM 745 C C . GLY A 1 95 ? -11.781 -3.397 -9.153 1.00 95.12 95 GLY A C 1
ATOM 746 O O . GLY A 1 95 ? -12.124 -2.559 -8.319 1.00 95.12 95 GLY A O 1
ATOM 747 N N . LEU A 1 96 ? -11.730 -4.701 -8.874 1.00 96.88 96 LEU A N 1
ATOM 748 C CA . LEU A 1 96 ? -12.115 -5.255 -7.576 1.00 96.88 96 LEU A CA 1
ATOM 749 C C . LEU A 1 96 ? -11.194 -4.775 -6.448 1.00 96.88 96 LEU A C 1
ATOM 751 O O . LEU A 1 96 ? -11.673 -4.383 -5.383 1.00 96.88 96 LEU A O 1
ATOM 755 N N . LEU A 1 97 ? -9.880 -4.769 -6.682 1.00 97.12 97 LEU A N 1
ATOM 756 C CA . LEU A 1 97 ? -8.898 -4.295 -5.708 1.00 97.12 97 LEU A CA 1
ATOM 757 C C . LEU A 1 97 ? -9.084 -2.804 -5.397 1.00 97.12 97 LEU A C 1
ATOM 759 O O . LEU A 1 97 ? -9.038 -2.411 -4.232 1.00 97.12 97 LEU A O 1
ATOM 763 N N . TYR A 1 98 ? -9.354 -1.981 -6.412 1.00 97.44 98 TYR A N 1
ATOM 764 C CA . TYR A 1 98 ? -9.587 -0.545 -6.241 1.00 97.44 98 TYR A CA 1
ATOM 765 C C . TYR A 1 98 ? -10.884 -0.276 -5.481 1.00 97.44 98 TYR A C 1
ATOM 767 O O . TYR A 1 98 ? -10.889 0.521 -4.542 1.00 97.44 98 TYR A O 1
ATOM 775 N N . ALA A 1 99 ? -11.963 -0.986 -5.820 1.00 97.75 99 ALA A N 1
ATOM 776 C CA . ALA A 1 99 ? -13.222 -0.905 -5.087 1.00 97.75 99 ALA A CA 1
ATOM 777 C C . ALA A 1 99 ? -13.051 -1.337 -3.620 1.00 97.75 99 ALA A C 1
ATOM 779 O O . ALA A 1 99 ? -13.522 -0.652 -2.710 1.00 97.75 99 ALA A O 1
ATOM 780 N N . GLY A 1 100 ? -12.327 -2.435 -3.376 1.00 97.00 100 GLY A N 1
ATOM 781 C CA . GLY A 1 100 ? -12.024 -2.932 -2.035 1.00 97.00 100 GLY A CA 1
ATOM 782 C C . GLY A 1 100 ? -11.210 -1.941 -1.203 1.00 97.00 100 GLY A C 1
ATOM 783 O O . GLY A 1 100 ? -11.570 -1.661 -0.057 1.00 97.00 100 GLY A O 1
ATOM 784 N N . LEU A 1 101 ? -10.155 -1.357 -1.783 1.00 97.56 101 LEU A N 1
ATOM 785 C CA . LEU A 1 101 ? -9.340 -0.333 -1.127 1.00 97.56 101 LEU A CA 1
ATOM 786 C C . LEU A 1 101 ? -10.162 0.921 -0.812 1.00 97.56 101 LEU A C 1
ATOM 788 O O . LEU A 1 101 ? -10.130 1.400 0.323 1.00 97.56 101 LEU A O 1
ATOM 792 N N . ALA A 1 102 ? -10.939 1.420 -1.776 1.00 97.69 102 ALA A N 1
ATOM 793 C CA . ALA A 1 102 ? -11.805 2.580 -1.578 1.00 97.69 102 ALA A CA 1
ATOM 794 C C . ALA A 1 102 ? -12.804 2.340 -0.436 1.00 97.69 102 ALA A C 1
ATOM 796 O O . ALA A 1 102 ? -12.906 3.149 0.487 1.00 97.69 102 ALA A O 1
ATOM 797 N N . TYR A 1 103 ? -13.485 1.193 -0.444 1.00 96.94 103 TYR A N 1
ATOM 798 C CA . TYR A 1 103 ? -14.420 0.816 0.612 1.00 96.94 103 TYR A CA 1
ATOM 799 C C . TYR A 1 103 ? -13.742 0.724 1.989 1.00 96.94 103 TYR A C 1
ATOM 801 O O . TYR A 1 103 ? -14.269 1.247 2.978 1.00 96.94 103 TYR A O 1
ATOM 809 N N . ALA A 1 104 ? -12.560 0.102 2.068 1.00 95.81 104 ALA A N 1
ATOM 810 C CA . ALA A 1 104 ? -11.806 -0.029 3.311 1.00 95.81 104 ALA A CA 1
ATOM 811 C C . ALA A 1 104 ? -11.394 1.338 3.883 1.00 95.81 104 ALA A C 1
ATOM 813 O O . ALA A 1 104 ? -11.580 1.585 5.079 1.00 95.81 104 ALA A O 1
ATOM 814 N N . LEU A 1 105 ? -10.905 2.245 3.032 1.00 96.12 105 LEU A N 1
ATOM 815 C CA . LEU A 1 105 ? -10.535 3.603 3.427 1.00 96.12 105 LEU A CA 1
ATOM 816 C C . LEU A 1 105 ? -11.752 4.406 3.895 1.00 96.12 105 LEU A C 1
ATOM 818 O O . LEU A 1 105 ? -11.705 4.979 4.979 1.00 96.12 105 LEU A O 1
ATOM 822 N N . ILE A 1 106 ? -12.870 4.372 3.159 1.00 96.00 106 ILE A N 1
ATOM 823 C CA . ILE A 1 106 ? -14.122 5.047 3.548 1.00 96.00 106 ILE A CA 1
ATOM 824 C C . ILE A 1 106 ? -14.584 4.579 4.935 1.00 96.00 106 ILE A C 1
ATOM 826 O O . ILE A 1 106 ? -14.884 5.388 5.819 1.00 96.00 106 ILE A O 1
ATOM 830 N N . ARG A 1 107 ? -14.602 3.261 5.164 1.00 93.50 107 ARG A N 1
ATOM 831 C CA . ARG A 1 107 ? -14.950 2.663 6.462 1.00 93.50 107 ARG A CA 1
ATOM 832 C C . ARG A 1 107 ? -14.018 3.130 7.580 1.00 93.50 107 ARG A C 1
ATOM 834 O O . ARG A 1 107 ? -14.498 3.454 8.669 1.00 93.50 107 ARG A O 1
ATOM 841 N N . LEU A 1 108 ? -12.712 3.166 7.322 1.00 93.69 108 LEU A N 1
ATOM 842 C CA . LEU A 1 108 ? -11.709 3.617 8.285 1.00 93.69 108 LEU A CA 1
ATOM 843 C C . LEU A 1 108 ? -11.866 5.112 8.603 1.00 93.69 108 LEU A C 1
ATOM 845 O O . LEU A 1 108 ? -11.822 5.486 9.774 1.00 93.69 108 LEU A O 1
ATOM 849 N N . THR A 1 109 ? -12.144 5.951 7.602 1.00 93.88 109 THR A N 1
ATOM 850 C CA . THR A 1 109 ? -12.430 7.382 7.778 1.00 93.88 109 THR A CA 1
ATOM 851 C C . THR A 1 109 ? -13.659 7.605 8.655 1.00 93.88 109 THR A C 1
ATOM 853 O O . THR A 1 109 ? -13.606 8.407 9.585 1.00 93.88 109 THR A O 1
ATOM 856 N N . PHE A 1 110 ? -14.755 6.875 8.428 1.00 93.25 110 PHE A N 1
ATOM 857 C CA . PHE A 1 110 ? -15.936 6.978 9.290 1.00 93.25 110 PHE A CA 1
ATOM 858 C C . PHE A 1 110 ? -15.661 6.515 10.723 1.00 93.25 110 PHE A C 1
ATOM 860 O O . PHE A 1 110 ? -16.139 7.141 11.671 1.00 93.25 110 PHE A O 1
ATOM 867 N N . ALA A 1 111 ? -14.890 5.439 10.899 1.00 90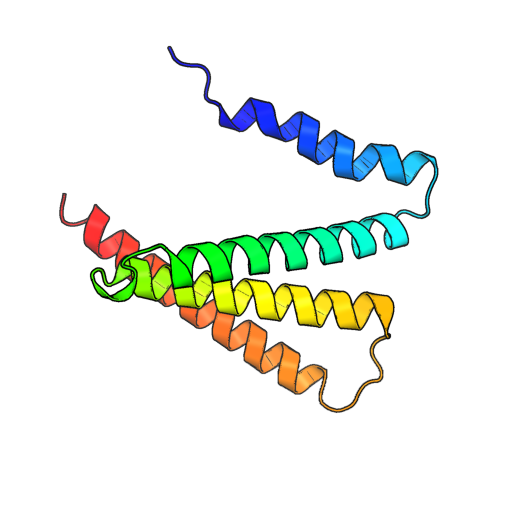.00 111 ALA A N 1
ATOM 868 C CA . ALA A 1 111 ? -14.493 4.975 12.225 1.00 90.00 111 ALA A CA 1
ATOM 869 C C . ALA A 1 111 ? -13.643 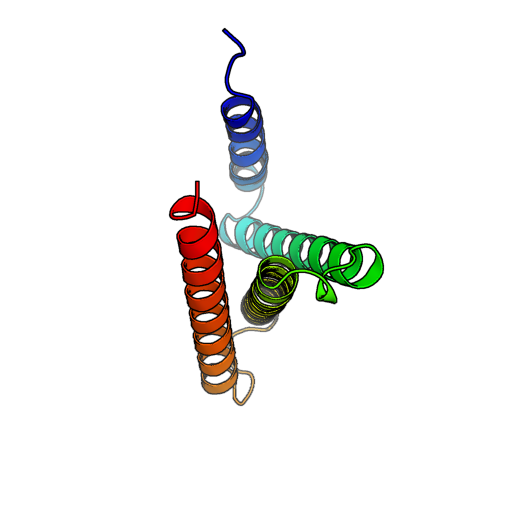6.025 12.959 1.00 90.00 111 ALA A C 1
ATOM 871 O O . ALA A 1 111 ? -13.846 6.241 14.153 1.00 90.00 111 ALA A O 1
ATOM 872 N N . LEU A 1 112 ? -12.738 6.697 12.242 1.00 90.81 112 LEU A N 1
ATOM 873 C CA . LEU A 1 112 ? -11.907 7.769 12.780 1.00 90.81 112 LEU A CA 1
ATOM 874 C C . LEU A 1 112 ? -12.744 8.986 13.192 1.00 90.81 112 LEU A C 1
ATOM 876 O O . LEU A 1 112 ? -12.619 9.434 14.331 1.00 90.81 112 LEU A O 1
ATOM 880 N N . ARG A 1 113 ? -13.640 9.468 12.318 1.00 92.50 113 ARG A N 1
ATOM 881 C CA . ARG A 1 113 ? -14.527 10.609 12.613 1.00 92.50 113 ARG A CA 1
ATOM 882 C C . ARG A 1 113 ? -15.364 10.369 13.865 1.00 92.50 113 ARG A C 1
ATOM 884 O O . ARG A 1 113 ? -15.314 11.158 14.794 1.00 92.50 113 ARG A O 1
ATOM 891 N N . ARG A 1 114 ? -16.002 9.199 13.975 1.00 88.88 114 ARG A N 1
ATOM 892 C CA . ARG A 1 114 ? -16.794 8.827 15.165 1.00 88.88 114 ARG A CA 1
ATOM 893 C C . ARG A 1 114 ? -16.007 8.853 16.477 1.00 88.88 114 ARG A C 1
ATOM 895 O O . ARG A 1 114 ? -16.618 8.963 17.533 1.00 88.88 114 ARG A O 1
ATOM 902 N N . ILE A 1 115 ? -14.690 8.662 16.433 1.00 89.50 115 ILE A N 1
ATOM 903 C CA . ILE A 1 115 ? -13.831 8.731 17.621 1.00 89.50 115 ILE A CA 1
ATOM 904 C C . ILE A 1 115 ? -13.432 10.171 17.921 1.00 89.50 115 ILE A C 1
ATOM 906 O O . ILE A 1 115 ? -13.344 10.534 19.090 1.00 89.50 115 ILE A O 1
ATOM 910 N N . GLN A 1 116 ? -13.183 10.971 16.886 1.00 90.25 116 GLN A N 1
ATOM 911 C CA . GLN A 1 116 ? -12.862 12.390 17.023 1.00 90.25 116 GLN A CA 1
ATOM 912 C C . GLN A 1 116 ? -14.062 13.183 17.549 1.00 90.25 116 GLN A C 1
ATOM 914 O O . GLN A 1 116 ? -13.885 13.958 18.475 1.00 90.25 116 GLN A O 1
ATOM 919 N N . ASP A 1 117 ? -15.267 12.903 17.052 1.00 90.62 117 ASP A N 1
ATOM 920 C CA . ASP A 1 117 ? -16.507 13.589 17.446 1.00 90.62 117 ASP A CA 1
ATOM 921 C C . ASP A 1 117 ? -17.012 13.186 18.847 1.00 90.62 117 ASP A C 1
ATOM 923 O O . ASP A 1 117 ? -17.940 13.783 19.379 1.00 90.62 117 ASP A O 1
ATOM 927 N N . ARG A 1 118 ? -16.443 12.125 19.439 1.00 76.50 118 ARG A N 1
ATOM 928 C CA . ARG A 1 118 ? -16.744 11.676 20.812 1.00 76.50 118 ARG A CA 1
ATOM 929 C C . ARG A 1 118 ? -15.815 12.286 21.867 1.00 76.50 118 ARG A C 1
ATOM 931 O O . ARG A 1 118 ? -15.953 11.936 23.039 1.00 76.50 118 ARG A O 1
ATOM 938 N N . LYS A 1 119 ? -14.851 13.108 21.455 1.00 51.88 119 LYS A N 1
ATOM 939 C CA . LYS A 1 119 ? -14.028 13.927 22.350 1.00 51.88 119 LYS A CA 1
ATOM 940 C C . LYS A 1 119 ? -14.634 15.311 22.485 1.00 51.88 119 LYS A C 1
ATOM 942 O O . LYS A 1 119 ? -14.496 15.856 23.597 1.00 51.88 119 LYS A O 1
#